Protein AF-A0A517YN64-F1 (afdb_monomer)

Mean predicted aligned error: 4.82 Å

Radius of gyration: 13.27 Å; Cα contacts (8 Å, |Δi|>4): 166; chains: 1; bounding box: 33×25×37 Å

pLDDT: mean 88.66, std 10.97, range [54.91, 97.62]

Sequence (104 aa):
MDRLITLSQFLQSPDDFPWNEAIYLPANKPWSLNSTLAVWSADDYEEGEEPDIARTNCLRYALGVSSGQDIVANAKQQKPVLTLDELLDAFMFFYKHDAFISIK

Nearest PDB structures (foldseek):
  7jkp-assembly1_A  TM=5.724E-01  e=5.247E+00  Homo sapiens
  7jk1-assembly1_A  TM=5.692E-01  e=5.247E+00  Homo sapiens
  5l2x-assembly1_A  TM=5.711E-01  e=8.070E+00  Homo sapiens
  6cvq-assembly2_B  TM=2.767E-01  e=3.017E+00  Homo sapiens
  4ndi-assembly2_B  TM=2.363E-01  e=4.640E+00  Homo sapiens

InterPro domains:
  IPR056133 Domain of unknown function DUF7716 [PF24832] (4-103)

Foldseek 3Di:
DKDWDFLLVCLVCLVVADQQWFKWWAPPDDHDRRTIIITGHPVPDDPPDDPPVCVVVNIDTQGGSNVLVVLSVVQCVQPVDDDSVRSVVQSVCCSVPVDGDRDD

Solvent-accessible surface area (backbone atoms only — not comparable to full-atom values): 6123 Å² total; per-residue (Å²): 125,82,41,83,46,35,41,43,58,42,72,74,48,41,83,82,50,64,54,79,24,31,33,25,32,49,71,88,53,87,82,48,58,80,32,60,25,38,41,38,64,62,86,81,53,65,96,89,61,75,55,69,71,29,61,76,64,52,30,35,85,71,48,44,34,42,56,53,34,4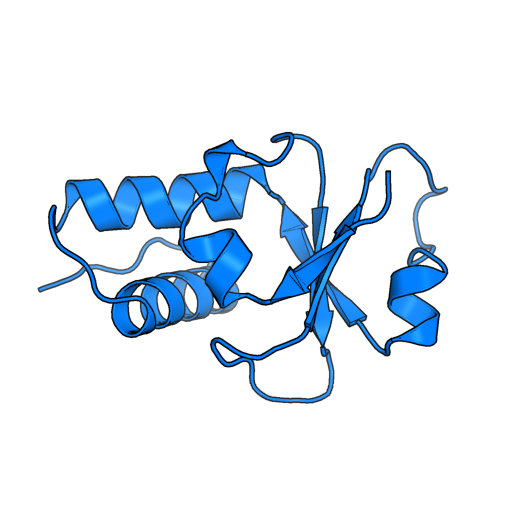9,48,52,52,53,49,41,72,74,39,84,82,70,54,71,65,57,51,48,52,36,47,55,39,23,76,75,64,79,42,84,62,87,81,130

Secondary structure (DSSP, 8-state):
--EEEEHHHHHH-GGGS-TTEEEEEETTS---TT-EEEEEEGGGS-TTPPPHHHHHTTEEEEEEHHHHHHHHHHHHHH-SS--HHHHHHHHHHHHHHSS-----

Structure (mmCIF, N/CA/C/O backbone):
data_AF-A0A517YN64-F1
#
_entry.id   AF-A0A517YN64-F1
#
loop_
_atom_site.group_PDB
_atom_site.id
_atom_site.type_symbol
_atom_site.label_atom_id
_atom_site.label_alt_id
_atom_site.label_comp_id
_atom_site.label_asym_id
_atom_site.label_entity_id
_atom_site.label_seq_id
_atom_site.pdbx_PDB_ins_code
_atom_site.Cartn_x
_atom_site.Cartn_y
_atom_site.Cartn_z
_atom_site.occupancy
_atom_site.B_iso_or_equiv
_atom_site.auth_seq_id
_atom_site.auth_comp_id
_atom_site.auth_asym_id
_atom_site.auth_atom_id
_atom_site.pdbx_PDB_model_num
ATOM 1 N N . MET A 1 1 ? 14.367 7.471 -6.182 1.00 57.72 1 MET A N 1
ATOM 2 C CA . MET A 1 1 ? 15.102 6.481 -5.356 1.00 57.72 1 MET A CA 1
ATOM 3 C C . MET A 1 1 ? 14.182 5.291 -5.206 1.00 57.72 1 MET A C 1
ATOM 5 O O . MET A 1 1 ? 13.118 5.460 -4.630 1.00 57.72 1 MET A O 1
ATOM 9 N N . ASP A 1 2 ? 14.568 4.129 -5.716 1.00 66.81 2 ASP A N 1
ATOM 10 C CA . ASP A 1 2 ? 13.910 2.857 -5.426 1.00 66.81 2 ASP A CA 1
ATOM 11 C C . ASP A 1 2 ? 13.903 2.577 -3.929 1.00 66.81 2 ASP A C 1
ATOM 13 O O . ASP A 1 2 ? 14.931 2.658 -3.253 1.00 66.81 2 ASP A O 1
ATOM 17 N N . ARG A 1 3 ? 12.740 2.175 -3.415 1.00 82.75 3 ARG A N 1
ATOM 18 C CA . ARG A 1 3 ? 12.614 1.662 -2.052 1.00 82.75 3 ARG A CA 1
ATOM 19 C C . ARG A 1 3 ? 11.855 0.347 -2.078 1.00 82.75 3 ARG A C 1
ATOM 21 O O . ARG A 1 3 ? 10.689 0.319 -2.460 1.00 82.75 3 ARG A O 1
ATOM 28 N N . LEU A 1 4 ? 12.517 -0.724 -1.643 1.00 90.00 4 LEU A N 1
ATOM 29 C CA . LEU A 1 4 ? 11.864 -1.984 -1.294 1.00 90.00 4 LEU A CA 1
ATOM 30 C C . LEU A 1 4 ? 11.540 -1.969 0.195 1.00 90.00 4 LEU A C 1
ATOM 32 O O . LEU A 1 4 ? 12.434 -1.908 1.036 1.00 90.00 4 LEU A O 1
ATOM 36 N N . ILE A 1 5 ? 10.253 -2.025 0.498 1.00 93.19 5 ILE A N 1
ATOM 37 C CA . ILE A 1 5 ? 9.699 -2.028 1.850 1.00 93.19 5 ILE A CA 1
ATOM 38 C C . ILE A 1 5 ? 8.636 -3.121 1.956 1.00 93.19 5 ILE A C 1
ATOM 40 O O . ILE A 1 5 ? 8.379 -3.856 1.003 1.00 93.19 5 ILE A O 1
ATOM 44 N N . THR A 1 6 ? 8.011 -3.260 3.117 1.00 95.19 6 THR A N 1
ATOM 45 C CA . THR A 1 6 ? 6.809 -4.084 3.262 1.00 95.19 6 THR A CA 1
ATOM 46 C C . THR A 1 6 ? 5.546 -3.247 3.105 1.00 95.19 6 THR A C 1
ATOM 48 O O . THR A 1 6 ? 5.532 -2.043 3.374 1.00 95.19 6 THR A O 1
ATOM 51 N N . LEU A 1 7 ? 4.445 -3.901 2.735 1.00 95.31 7 LEU A N 1
ATOM 52 C CA . LEU A 1 7 ? 3.129 -3.264 2.718 1.00 95.31 7 LEU A CA 1
ATOM 53 C C . LEU A 1 7 ? 2.755 -2.687 4.095 1.00 95.31 7 LEU A C 1
ATOM 55 O O . LEU A 1 7 ? 2.200 -1.597 4.167 1.00 95.31 7 LEU A O 1
ATOM 59 N N . SER A 1 8 ? 3.124 -3.352 5.194 1.00 96.06 8 SER A N 1
ATOM 60 C CA . SER A 1 8 ? 2.924 -2.815 6.547 1.00 96.06 8 SER A CA 1
ATOM 61 C C . SER A 1 8 ? 3.645 -1.491 6.796 1.00 96.06 8 SER A C 1
ATOM 63 O O . SER A 1 8 ? 3.051 -0.595 7.389 1.00 96.06 8 SER A O 1
ATOM 65 N N . GLN A 1 9 ? 4.890 -1.346 6.330 1.00 95.12 9 GLN A N 1
ATOM 66 C CA . GLN A 1 9 ? 5.652 -0.102 6.468 1.00 95.12 9 GLN A CA 1
ATOM 67 C C . GLN A 1 9 ? 4.982 1.037 5.699 1.00 95.12 9 GLN A C 1
ATOM 69 O O . GLN A 1 9 ? 4.850 2.136 6.232 1.00 95.12 9 GLN A O 1
ATOM 74 N N . PHE A 1 10 ? 4.503 0.757 4.483 1.00 95.69 10 PHE A N 1
ATOM 75 C CA . PHE A 1 10 ? 3.747 1.731 3.700 1.00 95.69 10 PHE A CA 1
ATOM 76 C C . PHE A 1 10 ? 2.447 2.147 4.405 1.00 95.69 10 PHE A C 1
ATOM 78 O O . PHE A 1 10 ? 2.202 3.333 4.593 1.00 95.69 10 PHE A O 1
ATOM 85 N N . LEU A 1 11 ? 1.632 1.185 4.851 1.00 96.19 11 LEU A N 1
ATOM 86 C CA . LEU A 1 11 ? 0.344 1.459 5.5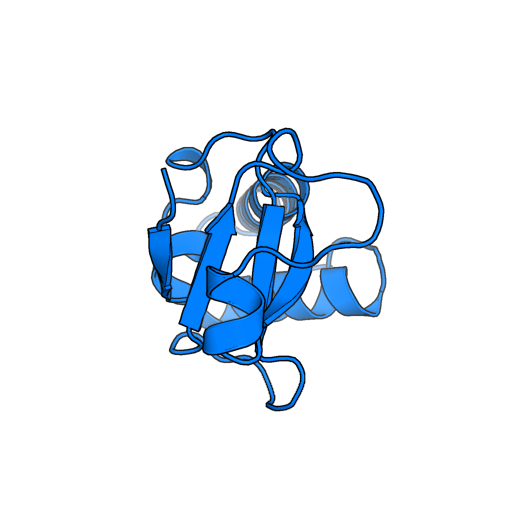04 1.00 96.19 11 LEU A CA 1
ATOM 87 C C . LEU A 1 11 ? 0.486 2.214 6.834 1.00 96.19 11 LEU A C 1
ATOM 89 O O . LEU A 1 11 ? -0.420 2.950 7.227 1.00 96.19 11 LEU A O 1
ATOM 93 N N . GLN A 1 12 ? 1.607 2.036 7.536 1.00 95.31 12 GLN A N 1
ATOM 94 C CA . GLN A 1 12 ? 1.874 2.720 8.797 1.00 95.31 12 GLN A CA 1
ATOM 95 C C . GLN A 1 12 ? 2.132 4.221 8.598 1.00 95.31 12 GLN A C 1
ATOM 97 O O . GLN A 1 12 ? 1.593 5.033 9.357 1.00 95.31 12 GLN A O 1
ATOM 102 N N . SER A 1 13 ? 2.899 4.572 7.563 1.00 93.56 13 SER A N 1
ATOM 103 C CA . SER A 1 13 ? 3.326 5.946 7.279 1.00 93.56 13 SER A CA 1
ATOM 104 C C . SER A 1 13 ? 3.279 6.258 5.774 1.00 93.56 13 SER A C 1
ATOM 106 O O . SER A 1 13 ? 4.321 6.482 5.159 1.00 93.56 13 SER A O 1
ATOM 108 N N . PRO A 1 14 ? 2.092 6.288 5.141 1.00 93.44 14 PRO A N 1
ATOM 109 C CA . PRO A 1 14 ? 1.987 6.494 3.693 1.00 93.44 14 PRO A CA 1
ATOM 110 C C . PRO A 1 14 ? 2.409 7.910 3.266 1.00 93.44 14 PRO A C 1
ATOM 112 O O . PRO A 1 14 ? 2.815 8.116 2.124 1.00 93.44 14 PRO A O 1
ATOM 115 N N . ASP A 1 15 ? 2.360 8.878 4.183 1.00 93.56 15 ASP A N 1
ATOM 116 C CA . ASP A 1 15 ? 2.734 10.278 3.944 1.00 93.56 15 ASP A CA 1
ATOM 117 C C . ASP A 1 15 ? 4.259 10.486 3.832 1.00 93.56 15 ASP A C 1
ATOM 119 O O . ASP A 1 15 ? 4.706 11.532 3.365 1.00 93.56 15 ASP A O 1
ATOM 123 N N . ASP A 1 16 ? 5.070 9.484 4.202 1.00 93.94 16 ASP A N 1
ATOM 124 C CA . ASP A 1 16 ? 6.536 9.515 4.053 1.00 93.94 16 ASP A CA 1
ATOM 125 C C . ASP A 1 16 ? 6.992 9.273 2.597 1.00 93.94 16 ASP A C 1
ATOM 127 O O . ASP A 1 16 ? 8.191 9.335 2.285 1.00 93.94 16 ASP A O 1
ATOM 131 N N . PHE A 1 17 ? 6.046 8.971 1.702 1.00 91.44 17 PHE A N 1
ATOM 132 C CA . PHE A 1 17 ? 6.286 8.649 0.300 1.00 91.44 17 PHE A CA 1
ATOM 133 C C . PHE A 1 17 ? 5.778 9.768 -0.624 1.00 91.44 17 PHE A C 1
ATOM 135 O O . PHE A 1 17 ? 4.712 10.338 -0.378 1.00 91.44 17 PHE A O 1
ATOM 142 N N . PRO A 1 18 ? 6.505 10.099 -1.706 1.00 91.69 18 PRO A N 1
ATOM 143 C CA . PRO A 1 18 ? 6.052 11.089 -2.678 1.00 91.69 18 PRO A CA 1
ATOM 144 C C . PRO A 1 18 ? 4.753 10.661 -3.371 1.00 91.69 18 PRO A C 1
ATOM 146 O O . PRO A 1 18 ? 4.656 9.573 -3.932 1.00 91.69 18 PRO A O 1
ATOM 149 N N . TRP A 1 19 ? 3.755 11.544 -3.368 1.00 91.25 19 TRP A N 1
ATOM 150 C CA . TRP A 1 19 ? 2.414 11.274 -3.905 1.00 91.25 19 TRP A CA 1
ATOM 151 C C . TRP A 1 19 ? 2.391 10.928 -5.406 1.00 91.25 19 TRP A C 1
ATOM 153 O O . TRP A 1 19 ? 1.456 10.273 -5.863 1.00 91.25 19 TRP A O 1
ATOM 163 N N . ASN A 1 20 ? 3.399 11.372 -6.165 1.00 90.06 20 ASN A N 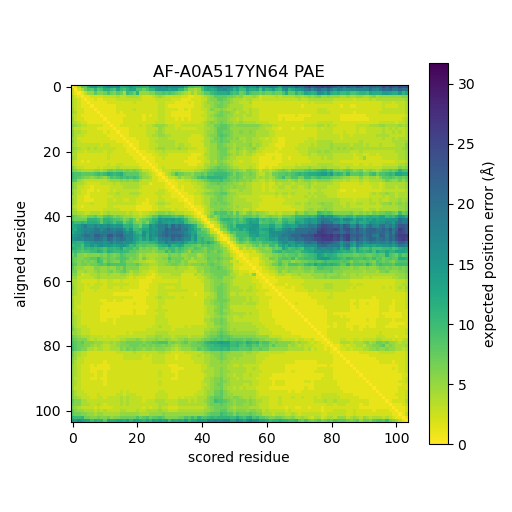1
ATOM 164 C CA . ASN A 1 20 ? 3.544 11.145 -7.606 1.00 90.06 20 ASN A CA 1
ATOM 165 C C . ASN A 1 20 ? 4.270 9.831 -7.953 1.00 90.06 20 ASN A C 1
ATOM 167 O O . ASN A 1 20 ? 4.469 9.534 -9.128 1.00 90.06 20 ASN A O 1
ATOM 171 N N . GLU A 1 21 ? 4.679 9.045 -6.956 1.00 90.88 21 GLU A N 1
ATOM 172 C CA . GLU A 1 21 ? 5.258 7.722 -7.177 1.00 90.88 21 GLU A CA 1
ATOM 173 C C . GLU A 1 21 ? 4.168 6.640 -7.274 1.00 90.88 21 GLU A C 1
ATOM 175 O O . GLU A 1 21 ? 2.992 6.839 -6.950 1.00 90.88 21 GLU A O 1
ATOM 180 N N . ALA A 1 22 ? 4.563 5.461 -7.740 1.00 91.12 22 ALA A N 1
ATOM 181 C CA . ALA A 1 22 ? 3.709 4.298 -7.903 1.00 91.12 22 ALA A CA 1
ATOM 182 C C . ALA A 1 22 ? 4.099 3.171 -6.939 1.00 91.12 22 ALA A C 1
ATOM 184 O O . ALA A 1 22 ? 5.270 2.977 -6.609 1.00 91.12 22 ALA A O 1
ATOM 185 N N . ILE A 1 23 ? 3.090 2.409 -6.522 1.00 92.38 23 ILE A N 1
ATOM 186 C CA . ILE A 1 23 ? 3.199 1.233 -5.665 1.00 92.38 23 ILE A CA 1
ATOM 187 C C . ILE A 1 23 ? 3.175 -0.018 -6.541 1.00 92.38 23 ILE A C 1
ATOM 189 O O . ILE A 1 23 ? 2.228 -0.244 -7.299 1.00 92.38 23 ILE A O 1
ATOM 193 N N . TYR A 1 24 ? 4.177 -0.875 -6.370 1.00 92.19 24 TYR A N 1
ATOM 194 C CA . TYR A 1 24 ? 4.272 -2.172 -7.030 1.00 92.19 24 TYR A CA 1
ATOM 195 C C . TYR A 1 24 ? 4.217 -3.295 -5.998 1.00 92.19 24 TYR A C 1
ATOM 197 O O . TYR A 1 24 ? 4.939 -3.268 -4.999 1.00 92.19 24 TYR A O 1
ATOM 205 N N . LEU A 1 25 ? 3.383 -4.302 -6.252 1.00 93.50 25 LEU A N 1
ATOM 206 C CA . LEU A 1 25 ? 3.154 -5.440 -5.358 1.00 93.50 25 LEU A CA 1
ATOM 207 C C . LEU A 1 25 ? 3.261 -6.777 -6.108 1.00 93.50 25 LEU A C 1
ATOM 209 O O . LEU A 1 25 ? 3.171 -6.805 -7.337 1.00 93.50 25 LEU A O 1
ATOM 213 N N . PRO A 1 26 ? 3.453 -7.912 -5.408 1.00 92.69 26 PRO A N 1
ATOM 214 C CA . PRO A 1 26 ? 3.647 -9.207 -6.051 1.00 92.69 26 PRO A CA 1
ATOM 215 C C . PRO A 1 26 ? 2.416 -9.612 -6.864 1.0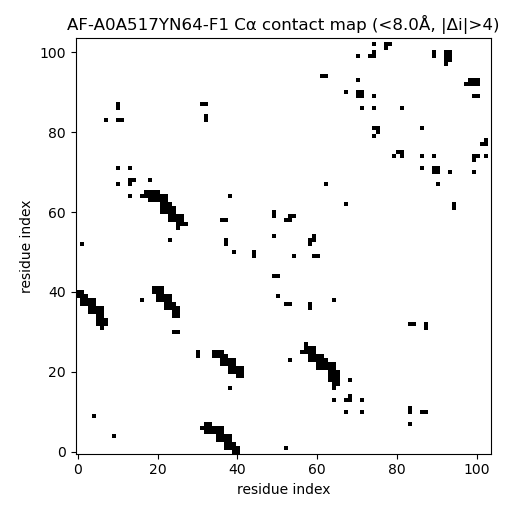0 92.69 26 PRO A C 1
ATOM 217 O O . PRO A 1 26 ? 1.324 -9.726 -6.314 1.00 92.69 26 PRO A O 1
ATOM 220 N N . ALA A 1 27 ? 2.576 -9.894 -8.157 1.00 85.88 27 ALA A N 1
ATOM 221 C CA . ALA A 1 27 ? 1.433 -10.231 -9.016 1.00 85.88 27 ALA A CA 1
ATOM 222 C C . ALA A 1 27 ? 0.883 -11.646 -8.805 1.00 85.88 27 ALA A C 1
ATOM 224 O O . ALA A 1 27 ? -0.274 -11.929 -9.100 1.00 85.88 27 ALA A O 1
ATOM 225 N N . ASN A 1 28 ? 1.724 -12.548 -8.301 1.00 82.06 28 ASN A N 1
ATOM 226 C CA . ASN A 1 28 ? 1.453 -13.986 -8.334 1.00 82.06 28 ASN A CA 1
ATOM 227 C C . ASN A 1 28 ? 1.084 -14.553 -6.955 1.00 82.06 28 ASN A C 1
ATOM 229 O O . ASN A 1 28 ? 1.015 -15.770 -6.788 1.00 82.06 28 ASN A O 1
ATOM 233 N N . LYS A 1 29 ? 0.933 -13.696 -5.937 1.00 84.69 29 LYS A N 1
ATOM 234 C CA . LYS A 1 29 ? 0.683 -14.103 -4.551 1.00 84.69 29 LYS A CA 1
ATOM 235 C C . LYS A 1 29 ? -0.337 -13.170 -3.897 1.00 84.69 29 LYS A C 1
ATOM 237 O O . LYS A 1 29 ? -0.293 -11.974 -4.171 1.00 84.69 29 LYS A O 1
ATOM 242 N N . PRO A 1 30 ? -1.197 -13.684 -2.998 1.00 88.44 30 PRO A N 1
ATOM 243 C CA . PRO A 1 30 ? -2.024 -12.835 -2.151 1.00 88.44 30 PRO A CA 1
ATOM 244 C C . PRO A 1 30 ? -1.158 -11.849 -1.366 1.00 88.44 30 PRO A C 1
ATOM 246 O O . PRO A 1 30 ? -0.075 -12.209 -0.888 1.00 88.44 30 PRO A O 1
ATOM 249 N N . TRP A 1 31 ? -1.634 -10.615 -1.233 1.00 93.44 31 TRP A N 1
ATOM 250 C CA . TRP A 1 31 ? -0.939 -9.601 -0.456 1.00 93.44 31 TRP A CA 1
ATOM 251 C C . TRP A 1 31 ? -1.231 -9.773 1.029 1.00 93.44 31 TRP A C 1
ATOM 253 O O . TRP A 1 31 ? -2.346 -10.081 1.440 1.00 93.44 31 TRP A O 1
ATOM 263 N N . SER A 1 32 ? -0.195 -9.586 1.831 1.00 95.06 32 SER A N 1
ATOM 264 C CA . SER A 1 32 ? -0.261 -9.544 3.285 1.00 95.06 32 SER A CA 1
ATOM 265 C C . SER A 1 32 ? 0.598 -8.388 3.781 1.00 95.06 32 SER A C 1
ATOM 267 O O . SER A 1 32 ? 1.374 -7.808 3.023 1.00 95.06 32 SER A O 1
ATOM 269 N N . LEU A 1 33 ? 0.530 -8.094 5.075 1.00 94.75 33 LEU A N 1
ATOM 270 C CA . LEU A 1 33 ? 1.360 -7.068 5.710 1.00 94.75 33 LEU A CA 1
ATOM 271 C C . LEU A 1 33 ? 2.869 -7.250 5.463 1.00 94.75 33 LEU A C 1
ATOM 273 O O . LEU A 1 33 ? 3.607 -6.269 5.424 1.00 94.75 33 LEU A O 1
ATOM 277 N N . ASN A 1 34 ? 3.320 -8.487 5.239 1.00 94.62 34 ASN A N 1
ATOM 278 C CA . ASN A 1 34 ? 4.722 -8.821 4.972 1.00 94.62 34 ASN A CA 1
ATOM 279 C C . ASN A 1 34 ? 5.067 -8.879 3.477 1.00 94.62 34 ASN A C 1
ATOM 281 O O . ASN A 1 34 ? 6.190 -9.232 3.121 1.00 94.62 34 ASN A O 1
ATOM 285 N N . SER A 1 35 ? 4.114 -8.588 2.590 1.00 93.62 35 SER A N 1
ATOM 286 C CA . SER A 1 35 ? 4.374 -8.560 1.156 1.00 93.62 35 SER A CA 1
ATOM 287 C C . SER A 1 35 ? 5.367 -7.459 0.820 1.00 93.62 35 SER A C 1
ATOM 289 O O . SER A 1 35 ? 5.217 -6.318 1.258 1.00 93.62 35 SER A O 1
ATOM 291 N N . THR A 1 36 ? 6.375 -7.821 0.029 1.00 93.31 36 THR A N 1
ATOM 292 C CA . THR A 1 36 ? 7.338 -6.880 -0.535 1.00 93.31 36 THR A CA 1
ATOM 293 C C . THR A 1 36 ? 6.618 -5.896 -1.442 1.00 93.31 36 THR A C 1
ATOM 295 O O . THR A 1 36 ? 5.881 -6.301 -2.337 1.00 93.31 36 THR A O 1
ATOM 298 N N . LEU A 1 37 ? 6.857 -4.618 -1.202 1.00 92.19 37 LEU A N 1
ATOM 299 C CA . LEU A 1 37 ? 6.322 -3.488 -1.929 1.00 92.19 37 LEU A CA 1
ATOM 300 C C . LEU A 1 37 ? 7.504 -2.679 -2.463 1.00 92.19 37 LEU A C 1
ATOM 302 O O . LEU A 1 37 ? 8.448 -2.407 -1.720 1.00 92.19 37 LEU A O 1
ATOM 306 N N . ALA A 1 38 ? 7.452 -2.291 -3.734 1.00 91.50 38 ALA A N 1
ATOM 307 C CA . ALA A 1 38 ? 8.369 -1.296 -4.280 1.00 91.50 38 ALA A CA 1
ATOM 308 C C . ALA A 1 38 ? 7.632 0.027 -4.488 1.00 91.50 38 ALA A C 1
ATOM 310 O O . ALA A 1 38 ? 6.519 0.034 -5.016 1.00 91.50 38 ALA A O 1
ATOM 311 N N . VAL A 1 39 ? 8.262 1.127 -4.082 1.00 89.12 39 VAL A N 1
ATOM 312 C CA . VAL A 1 39 ? 7.834 2.478 -4.453 1.00 89.12 39 VAL A CA 1
ATOM 313 C C . VAL A 1 39 ? 8.802 3.008 -5.503 1.00 89.12 39 VAL A C 1
ATOM 315 O O . VAL A 1 39 ? 10.021 2.919 -5.319 1.00 89.12 39 VAL A O 1
ATOM 318 N N . TRP A 1 40 ? 8.263 3.487 -6.623 1.00 85.50 40 TRP A N 1
ATOM 319 C CA . TRP A 1 40 ? 9.064 3.921 -7.763 1.00 85.50 40 TRP A CA 1
ATOM 320 C C . TRP A 1 40 ? 8.420 5.089 -8.519 1.00 85.50 40 TRP A C 1
ATOM 322 O O . TRP A 1 40 ? 7.199 5.148 -8.657 1.00 85.50 40 TRP A O 1
ATOM 332 N N . SER A 1 41 ? 9.250 5.992 -9.046 1.00 79.25 41 SER A N 1
ATOM 333 C CA . SER A 1 41 ? 8.823 7.133 -9.863 1.00 79.25 41 SER A CA 1
ATOM 334 C C . SER A 1 41 ? 8.243 6.676 -11.201 1.00 79.25 41 SER A C 1
ATOM 336 O O . SER A 1 41 ? 8.936 6.060 -12.009 1.00 79.25 41 SER A O 1
ATOM 338 N N . ALA A 1 42 ? 6.973 6.991 -11.455 1.00 65.19 42 ALA A N 1
ATOM 339 C CA . ALA A 1 42 ? 6.337 6.688 -12.737 1.00 65.19 42 ALA A CA 1
ATOM 340 C C . ALA A 1 42 ? 6.929 7.506 -13.904 1.00 65.19 42 ALA A C 1
ATOM 342 O O . ALA A 1 42 ? 6.786 7.099 -15.052 1.00 65.19 42 ALA A O 1
ATOM 343 N N . ASP A 1 43 ? 7.625 8.610 -13.609 1.00 65.44 43 ASP A N 1
ATOM 344 C CA . ASP A 1 43 ? 8.202 9.521 -14.607 1.00 65.44 43 ASP A CA 1
ATOM 345 C C . ASP A 1 43 ? 9.523 9.007 -15.218 1.00 65.44 43 ASP A C 1
ATOM 347 O O . ASP A 1 43 ? 9.996 9.553 -16.214 1.00 65.44 43 ASP A O 1
ATOM 351 N N . ASP A 1 44 ? 10.133 7.967 -14.635 1.00 61.69 44 ASP A N 1
ATOM 352 C CA . ASP A 1 44 ? 11.480 7.506 -15.006 1.00 61.69 44 ASP A CA 1
ATOM 353 C C . ASP A 1 44 ? 11.501 6.442 -16.131 1.00 61.69 44 ASP A C 1
ATOM 355 O O . ASP A 1 44 ? 12.587 6.043 -16.553 1.00 61.69 44 ASP A O 1
ATOM 359 N N . TYR A 1 45 ? 10.348 5.977 -16.639 1.00 59.84 45 TYR A N 1
ATOM 360 C CA . TYR A 1 45 ? 10.273 4.944 -17.691 1.00 59.84 45 TYR A CA 1
ATOM 361 C C . TYR A 1 45 ? 9.334 5.307 -18.849 1.00 59.84 45 TYR A C 1
ATOM 363 O O . TYR A 1 45 ? 8.314 5.968 -18.665 1.00 59.84 45 TYR A O 1
ATOM 371 N N . GLU A 1 46 ? 9.675 4.834 -20.055 1.00 57.28 46 GLU A N 1
ATOM 3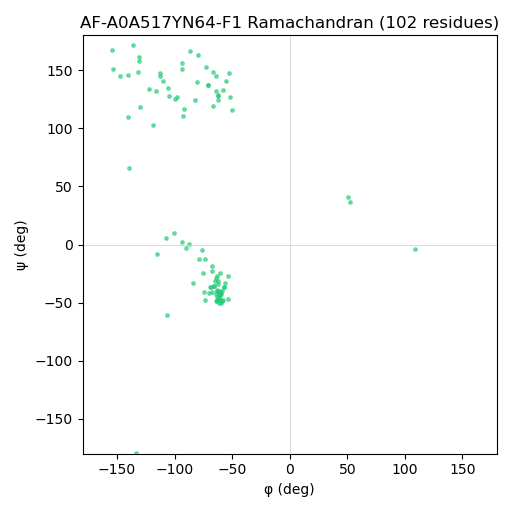72 C CA . GLU A 1 46 ? 8.794 4.913 -21.226 1.00 57.28 46 GLU A CA 1
ATOM 373 C C . GLU A 1 46 ? 7.516 4.081 -21.016 1.00 57.28 46 GLU A C 1
ATOM 375 O O . GLU A 1 46 ? 7.535 3.018 -20.386 1.00 57.28 46 GLU A O 1
ATOM 380 N N . GLU A 1 47 ? 6.394 4.567 -21.560 1.00 54.91 47 GLU A N 1
ATOM 381 C CA . GLU A 1 47 ? 5.089 3.908 -21.466 1.00 54.91 47 GLU A CA 1
ATOM 382 C C . GLU A 1 47 ? 5.175 2.420 -21.861 1.00 54.91 47 GLU A C 1
ATOM 384 O O . GLU A 1 47 ? 5.446 2.074 -23.010 1.00 54.91 47 GLU A O 1
ATOM 389 N N . GLY A 1 48 ? 4.896 1.528 -20.904 1.00 56.50 48 GLY A N 1
ATOM 390 C CA . GLY A 1 48 ? 4.796 0.082 -21.134 1.00 56.50 48 GLY A CA 1
ATOM 391 C C . GLY A 1 48 ? 5.931 -0.767 -20.556 1.00 56.50 48 GLY A C 1
ATOM 392 O O . GLY A 1 48 ? 5.831 -1.996 -20.602 1.00 56.50 48 GLY A O 1
ATOM 393 N N . GLU A 1 49 ? 6.970 -0.167 -19.966 1.00 64.12 49 GLU A N 1
ATOM 394 C CA . GLU A 1 49 ? 8.009 -0.912 -19.248 1.00 64.12 49 GLU A CA 1
ATOM 395 C C . GLU A 1 49 ? 7.812 -0.893 -17.726 1.00 64.12 49 GLU A C 1
ATOM 397 O O . GLU A 1 49 ? 7.722 0.154 -17.091 1.00 64.12 49 GLU A O 1
ATOM 402 N N . GLU A 1 50 ? 7.767 -2.082 -17.116 1.00 67.38 50 GLU A N 1
ATOM 403 C CA . GLU A 1 50 ? 7.901 -2.214 -15.664 1.00 67.38 50 GLU A CA 1
ATOM 404 C C . GLU A 1 50 ? 9.353 -1.920 -15.251 1.00 67.38 50 GLU A C 1
A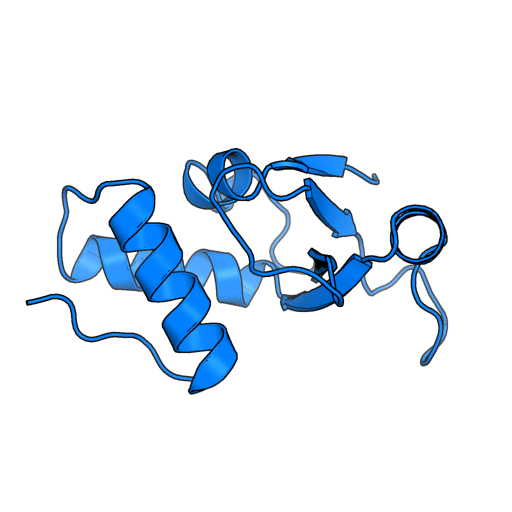TOM 406 O O . GLU A 1 50 ? 10.265 -2.456 -15.892 1.00 67.38 50 GLU A O 1
ATOM 411 N N . PRO A 1 51 ? 9.581 -1.159 -14.162 1.00 71.19 51 PRO A N 1
ATOM 412 C CA . PRO A 1 51 ? 10.921 -0.910 -13.643 1.00 71.19 51 PRO A CA 1
ATOM 413 C C . PRO A 1 51 ? 11.697 -2.209 -13.413 1.00 71.19 51 PRO A C 1
ATOM 415 O O . PRO A 1 51 ? 11.119 -3.220 -12.997 1.00 71.19 51 PRO A O 1
ATOM 418 N N . ASP A 1 52 ? 13.020 -2.186 -13.587 1.00 75.12 52 ASP A N 1
ATOM 419 C CA . ASP A 1 52 ? 13.858 -3.385 -13.414 1.00 75.12 52 ASP A CA 1
ATOM 420 C C . ASP A 1 52 ? 13.701 -4.011 -12.021 1.00 75.12 52 ASP A C 1
ATOM 422 O O . ASP A 1 52 ? 13.725 -5.237 -11.869 1.00 75.12 52 ASP A O 1
ATOM 426 N N . ILE A 1 53 ? 13.460 -3.180 -11.001 1.00 74.62 53 ILE A N 1
ATOM 427 C CA . ILE A 1 53 ? 13.185 -3.633 -9.636 1.00 74.62 53 ILE A CA 1
ATOM 428 C C . ILE A 1 53 ? 11.870 -4.411 -9.535 1.00 74.62 53 ILE A C 1
ATOM 430 O O . ILE A 1 53 ? 11.800 -5.392 -8.794 1.00 74.62 53 ILE A O 1
ATOM 434 N N . ALA A 1 54 ? 10.851 -4.031 -10.307 1.00 75.94 54 ALA A N 1
ATOM 435 C CA . ALA A 1 54 ? 9.577 -4.730 -10.359 1.00 75.94 54 ALA A CA 1
ATOM 436 C C . ALA A 1 54 ? 9.718 -6.054 -11.122 1.00 75.94 54 ALA A C 1
ATOM 438 O O . ALA A 1 54 ? 9.364 -7.101 -10.577 1.00 75.94 54 ALA A O 1
ATOM 439 N N . ARG A 1 55 ? 10.357 -6.042 -12.303 1.00 78.44 55 ARG A N 1
ATOM 440 C CA . ARG A 1 55 ? 10.624 -7.258 -13.096 1.00 78.44 55 ARG A CA 1
ATOM 441 C C . ARG A 1 55 ? 11.439 -8.285 -12.309 1.00 78.44 55 ARG A C 1
ATOM 443 O O . ARG A 1 55 ? 11.056 -9.450 -12.229 1.00 78.44 55 ARG A O 1
ATOM 450 N N . THR A 1 56 ? 12.524 -7.850 -11.667 1.00 80.12 56 THR A N 1
ATOM 451 C CA . THR A 1 56 ? 13.425 -8.729 -10.898 1.00 80.12 56 THR A CA 1
ATOM 452 C C . THR A 1 56 ? 12.736 -9.346 -9.677 1.00 80.12 56 THR A C 1
ATOM 454 O O . THR A 1 56 ? 13.039 -10.478 -9.305 1.00 80.12 56 THR A O 1
ATOM 457 N N . ASN A 1 57 ? 11.784 -8.635 -9.067 1.00 81.12 57 ASN A N 1
ATOM 458 C CA . ASN A 1 57 ? 11.064 -9.091 -7.874 1.00 81.12 57 ASN A CA 1
ATOM 459 C C . ASN A 1 57 ? 9.659 -9.650 -8.176 1.00 81.12 57 ASN A C 1
ATOM 461 O O . ASN A 1 57 ? 8.897 -9.917 -7.243 1.00 81.12 57 ASN A O 1
ATOM 465 N N . CYS A 1 58 ? 9.305 -9.856 -9.452 1.00 86.69 58 CYS A N 1
ATOM 466 C CA . CYS A 1 58 ? 7.970 -10.290 -9.887 1.00 86.69 58 CYS A CA 1
ATOM 467 C C . CYS A 1 58 ? 6.829 -9.412 -9.326 1.00 86.69 58 CYS A C 1
ATOM 469 O O . CYS A 1 58 ? 5.758 -9.917 -8.957 1.00 86.69 58 CYS A O 1
ATOM 471 N N . LEU A 1 59 ? 7.074 -8.106 -9.225 1.00 89.12 59 LEU A N 1
ATOM 472 C CA . LEU A 1 59 ? 6.099 -7.106 -8.805 1.00 89.12 59 LEU A CA 1
ATOM 473 C C . LEU A 1 59 ? 5.415 -6.510 -10.034 1.00 89.12 59 LEU A C 1
ATOM 475 O O . LEU A 1 59 ? 6.012 -6.425 -11.100 1.00 89.12 59 LEU A O 1
ATOM 479 N N . ARG A 1 60 ? 4.174 -6.066 -9.869 1.00 88.75 60 ARG A N 1
ATOM 480 C CA . ARG A 1 60 ? 3.422 -5.319 -10.877 1.00 88.75 60 ARG A CA 1
ATOM 481 C C . ARG A 1 60 ? 2.810 -4.081 -10.267 1.00 88.75 60 ARG A C 1
ATOM 483 O O . ARG A 1 60 ? 2.602 -4.032 -9.053 1.00 88.75 60 ARG A O 1
ATOM 490 N N . TYR A 1 61 ? 2.510 -3.110 -11.123 1.00 89.50 61 TYR A N 1
ATOM 491 C CA . TYR A 1 61 ? 1.777 -1.917 -10.725 1.00 89.50 61 TYR A CA 1
ATOM 492 C C . TYR A 1 61 ? 0.488 -2.314 -9.997 1.00 89.50 61 TYR A C 1
ATOM 494 O O . TYR A 1 61 ? -0.302 -3.116 -10.502 1.00 89.50 61 TYR A O 1
ATOM 502 N N . ALA A 1 62 ? 0.304 -1.762 -8.801 1.00 91.69 62 ALA A N 1
ATOM 503 C CA . ALA A 1 62 ? -0.904 -1.933 -8.014 1.00 91.69 62 ALA A CA 1
ATOM 504 C C . ALA A 1 62 ? -1.739 -0.651 -8.033 1.00 91.69 62 ALA A C 1
ATOM 506 O O . ALA A 1 62 ? -2.877 -0.679 -8.491 1.00 91.69 62 ALA A O 1
ATOM 507 N N . LEU A 1 63 ? -1.173 0.451 -7.533 1.00 93.38 63 LEU A N 1
ATOM 508 C CA . LEU A 1 63 ? -1.840 1.741 -7.334 1.00 93.38 63 LEU A CA 1
ATOM 509 C C . LEU A 1 63 ? -0.812 2.884 -7.369 1.00 93.38 63 LEU A C 1
ATOM 511 O O . LEU A 1 63 ? 0.392 2.651 -7.263 1.00 93.38 63 LEU A O 1
ATOM 515 N N . GLY A 1 64 ? -1.277 4.131 -7.459 1.00 93.62 64 GLY A N 1
ATOM 516 C CA . GLY A 1 64 ? -0.455 5.300 -7.132 1.00 93.62 64 GLY A CA 1
ATOM 517 C C . GLY A 1 64 ? -0.239 5.432 -5.621 1.00 93.62 64 GLY A C 1
ATOM 518 O O . GLY A 1 64 ? -1.088 5.011 -4.829 1.00 93.62 64 GLY A O 1
ATOM 519 N N . VAL A 1 65 ? 0.874 6.048 -5.207 1.00 94.62 65 VAL A N 1
ATOM 520 C CA . VAL A 1 65 ? 1.112 6.388 -3.793 1.00 94.62 65 VAL A CA 1
ATOM 521 C C . VAL A 1 65 ? 0.009 7.298 -3.264 1.00 94.62 65 VAL A C 1
ATOM 523 O O . VAL A 1 65 ? -0.483 7.055 -2.165 1.00 94.62 65 VAL A O 1
ATOM 526 N N . SER A 1 66 ? -0.444 8.266 -4.065 1.00 95.31 66 SER A N 1
ATOM 527 C CA . SER A 1 66 ? -1.591 9.124 -3.745 1.00 95.31 66 SER A CA 1
ATOM 528 C C . SER A 1 66 ? -2.849 8.324 -3.389 1.00 95.31 66 SER A C 1
ATOM 530 O O . SER A 1 66 ? -3.454 8.561 -2.350 1.00 95.31 66 SER A O 1
ATOM 532 N N . SER A 1 67 ? -3.201 7.303 -4.176 1.00 96.56 67 SER A N 1
ATOM 533 C CA . SER A 1 67 ? -4.331 6.421 -3.860 1.00 96.56 67 SER A CA 1
ATOM 534 C C . SER A 1 67 ? -4.107 5.660 -2.551 1.00 96.56 67 SER A C 1
ATOM 536 O O . SER A 1 67 ? -5.020 5.540 -1.740 1.00 96.56 67 SER A O 1
ATOM 538 N N . GLY A 1 68 ? -2.885 5.174 -2.307 1.00 96.31 68 GLY A N 1
ATOM 539 C CA . GLY A 1 68 ? -2.513 4.546 -1.037 1.00 96.31 68 GLY A CA 1
ATOM 540 C C . GLY A 1 68 ? -2.674 5.480 0.171 1.00 96.31 68 GLY A C 1
ATOM 541 O O . GLY A 1 68 ? -3.202 5.063 1.204 1.00 96.31 68 GLY A O 1
ATOM 542 N N . GLN A 1 69 ? -2.272 6.744 0.030 1.00 97.19 69 GLN A N 1
ATOM 543 C CA . GLN A 1 69 ? -2.455 7.795 1.035 1.00 97.19 69 GLN A CA 1
A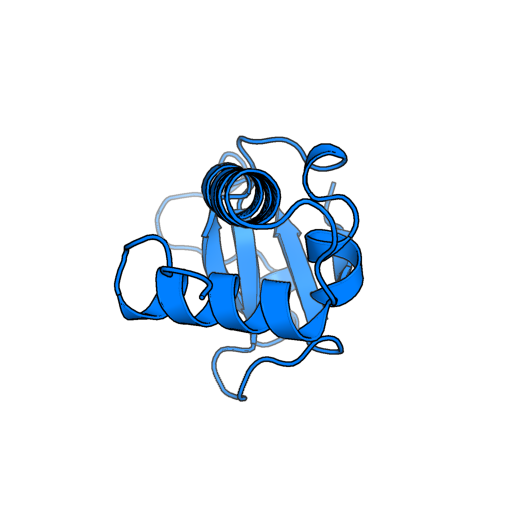TOM 544 C C . GLN A 1 69 ? -3.940 8.066 1.289 1.00 97.19 69 GLN A C 1
ATOM 546 O O . GLN A 1 69 ? -4.377 8.044 2.441 1.00 97.19 69 GLN A O 1
ATOM 551 N N . ASP A 1 70 ? -4.732 8.221 0.226 1.00 97.62 70 ASP A N 1
ATOM 552 C CA . ASP A 1 70 ? -6.172 8.467 0.314 1.00 97.62 70 ASP A CA 1
ATOM 553 C C . ASP A 1 70 ? -6.913 7.323 1.013 1.00 97.62 70 ASP A C 1
ATOM 555 O O . ASP A 1 70 ? -7.794 7.571 1.837 1.00 97.62 70 ASP A O 1
ATOM 559 N N . ILE A 1 71 ? -6.538 6.066 0.749 1.00 97.50 71 ILE A N 1
ATOM 560 C CA . ILE A 1 71 ? -7.109 4.888 1.422 1.00 97.50 71 ILE A CA 1
ATOM 561 C C . ILE A 1 71 ? -6.883 4.971 2.933 1.00 97.50 71 ILE A C 1
ATOM 563 O O . ILE A 1 71 ? -7.825 4.815 3.714 1.00 97.50 71 ILE A O 1
ATOM 567 N N . VAL A 1 72 ? -5.643 5.227 3.360 1.00 96.69 72 VAL A N 1
ATOM 568 C CA . VAL A 1 72 ? -5.299 5.301 4.786 1.00 96.69 72 VAL A CA 1
ATOM 569 C C . VAL A 1 72 ? -5.959 6.514 5.443 1.00 96.69 72 VAL A C 1
ATOM 571 O O . VAL A 1 72 ? -6.481 6.399 6.554 1.00 96.69 72 VAL A O 1
ATOM 574 N N . ALA A 1 73 ? -5.977 7.665 4.767 1.00 96.56 73 ALA A N 1
ATOM 575 C CA . ALA A 1 73 ? -6.637 8.872 5.249 1.00 96.56 73 ALA A CA 1
ATOM 576 C C . ALA A 1 73 ? -8.147 8.655 5.418 1.00 96.56 73 ALA A C 1
ATOM 578 O O . ALA A 1 73 ? -8.703 8.977 6.469 1.00 96.56 73 ALA A O 1
ATOM 579 N N . ASN A 1 74 ? -8.802 8.051 4.425 1.00 97.56 74 ASN A N 1
ATOM 580 C CA . ASN A 1 74 ? -10.221 7.728 4.468 1.00 97.56 74 ASN A CA 1
ATOM 581 C C . ASN A 1 74 ? -10.548 6.751 5.609 1.00 97.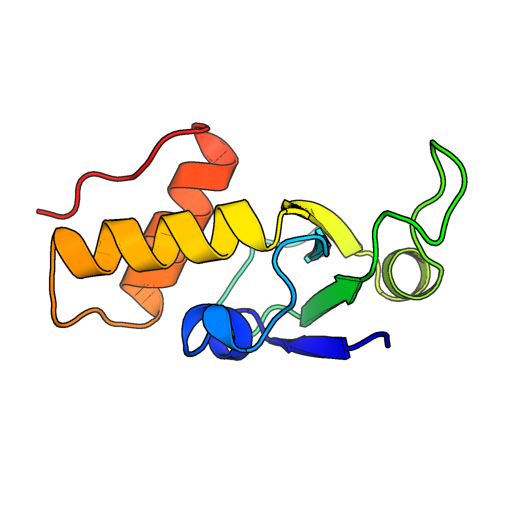56 74 ASN A C 1
ATOM 583 O O . ASN A 1 74 ? -11.473 7.001 6.384 1.00 97.56 74 ASN A O 1
ATOM 587 N N . ALA A 1 75 ? -9.763 5.684 5.767 1.00 96.56 75 ALA A N 1
ATOM 588 C CA . ALA A 1 75 ? -9.947 4.735 6.858 1.00 96.56 75 ALA A CA 1
ATOM 589 C C . ALA A 1 75 ? -9.839 5.439 8.223 1.00 96.56 75 ALA A C 1
ATOM 591 O O . ALA A 1 75 ? -10.733 5.301 9.061 1.00 96.56 75 ALA A O 1
ATOM 592 N N . LYS A 1 76 ? -8.794 6.255 8.431 1.00 94.81 76 LYS A N 1
ATOM 593 C CA . LYS A 1 76 ? -8.573 7.006 9.682 1.00 94.81 76 LYS A CA 1
ATOM 594 C C . LYS A 1 76 ? -9.689 8.015 9.984 1.00 94.81 76 LYS A C 1
ATOM 596 O O . LYS A 1 76 ? -9.980 8.255 11.155 1.00 94.81 76 LYS A O 1
ATOM 601 N N . GLN A 1 77 ? -10.327 8.589 8.960 1.00 95.94 77 GLN A N 1
ATOM 602 C CA . GLN A 1 77 ? -11.496 9.463 9.131 1.00 95.94 77 GLN A CA 1
ATOM 603 C C . GLN A 1 77 ? -12.728 8.699 9.633 1.00 95.94 77 GLN A C 1
ATOM 605 O O . GLN A 1 77 ? -13.484 9.235 10.440 1.00 95.94 77 GLN A O 1
ATOM 610 N N . GLN A 1 78 ? -12.928 7.458 9.179 1.00 95.56 78 GLN A N 1
ATOM 611 C CA . GLN A 1 78 ? -14.028 6.605 9.643 1.00 95.56 78 GLN A CA 1
ATOM 612 C C . GLN A 1 78 ? -13.767 6.055 11.050 1.00 95.56 78 GLN A C 1
ATOM 614 O O . GLN A 1 78 ? -14.669 6.024 11.887 1.00 95.56 78 GLN A O 1
ATOM 619 N N . LYS A 1 79 ? -12.522 5.644 11.322 1.00 93.69 79 LYS A N 1
ATOM 620 C CA . LYS A 1 79 ? -12.102 5.054 12.593 1.00 93.69 79 LYS A CA 1
ATOM 621 C C . LYS A 1 79 ? -10.709 5.574 12.988 1.00 93.69 79 LYS A C 1
ATOM 623 O O . LYS A 1 79 ? -9.719 5.165 12.386 1.00 93.69 79 LYS A O 1
ATOM 628 N N . PRO A 1 80 ? -10.587 6.412 14.036 1.00 88.62 80 PRO A N 1
ATOM 629 C CA . PRO A 1 80 ? -9.304 7.021 14.410 1.00 88.62 80 PRO A CA 1
ATOM 630 C C . PRO A 1 80 ? -8.214 6.028 14.836 1.00 88.62 80 PRO A C 1
ATOM 632 O O . PRO A 1 80 ? -7.027 6.326 14.723 1.00 88.62 80 PRO A O 1
ATOM 635 N N . VAL A 1 81 ? -8.609 4.860 15.353 1.00 91.06 81 VAL A N 1
ATOM 636 C CA . VAL A 1 81 ? -7.695 3.803 15.804 1.00 91.06 81 VAL A CA 1
ATOM 637 C C . VAL A 1 81 ? -7.948 2.552 14.972 1.00 91.06 81 VAL A C 1
ATOM 639 O O . VAL A 1 81 ? -8.929 1.843 15.196 1.00 91.06 81 VAL A O 1
ATOM 642 N N . LEU A 1 82 ? -7.056 2.303 14.0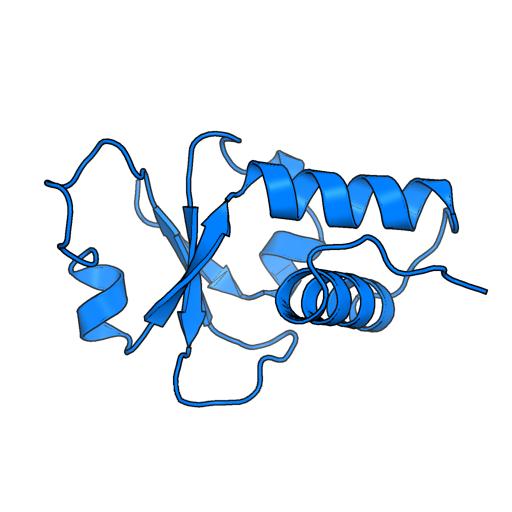18 1.00 93.62 82 LEU A N 1
ATOM 643 C CA . LEU A 1 82 ? -7.085 1.154 13.115 1.00 93.62 82 LEU A CA 1
ATOM 644 C C . LEU A 1 82 ? -5.918 0.219 13.397 1.00 93.62 82 LEU A C 1
ATOM 646 O O . LEU A 1 82 ? -4.814 0.670 13.714 1.00 93.62 82 LEU A O 1
ATOM 650 N N . THR A 1 83 ? -6.148 -1.079 13.242 1.00 95.44 83 THR A N 1
ATOM 651 C CA . THR A 1 83 ? -5.052 -2.048 13.151 1.00 95.44 83 THR A CA 1
ATOM 652 C C . THR A 1 83 ? -4.453 -2.041 11.742 1.00 95.44 83 THR A C 1
ATOM 654 O O . THR A 1 83 ? -5.064 -1.565 10.784 1.00 95.44 83 THR A O 1
ATOM 657 N N . LEU A 1 84 ? -3.246 -2.593 11.593 1.00 95.44 84 LEU A N 1
ATOM 658 C CA . LEU A 1 84 ? -2.656 -2.784 10.265 1.00 95.44 84 LEU A CA 1
ATOM 659 C C . LEU A 1 84 ? -3.494 -3.735 9.400 1.00 95.44 84 LEU A C 1
ATOM 661 O O . LEU A 1 84 ? -3.584 -3.514 8.199 1.00 95.44 84 LEU A O 1
ATOM 665 N N . ASP A 1 85 ? -4.130 -4.748 9.993 1.00 95.75 85 ASP A N 1
ATOM 666 C CA . ASP A 1 85 ? -5.036 -5.647 9.269 1.00 95.75 85 ASP A CA 1
ATOM 667 C C . ASP A 1 85 ? -6.257 -4.896 8.713 1.00 95.75 85 ASP A C 1
ATOM 669 O O . ASP A 1 85 ? -6.617 -5.097 7.560 1.00 95.75 85 ASP A O 1
ATOM 673 N N . GLU A 1 86 ? -6.836 -3.954 9.466 1.00 96.00 86 GLU A N 1
ATOM 674 C CA . GLU A 1 86 ? -7.949 -3.127 8.971 1.00 96.00 86 GLU A CA 1
ATOM 675 C C . GLU A 1 86 ? -7.517 -2.195 7.825 1.00 96.00 86 GLU A C 1
ATOM 677 O O . GLU A 1 86 ? -8.270 -1.971 6.877 1.00 96.00 86 GLU A O 1
ATOM 682 N N . LEU A 1 87 ? -6.287 -1.670 7.879 1.00 96.69 87 LEU A N 1
ATOM 683 C CA . LEU A 1 87 ? -5.712 -0.889 6.779 1.00 96.69 87 LEU A CA 1
ATOM 684 C C . LEU A 1 87 ? -5.417 -1.757 5.551 1.00 96.69 87 LEU A C 1
ATOM 686 O O . LEU A 1 87 ? -5.620 -1.307 4.423 1.00 96.69 87 LEU A O 1
ATOM 690 N N . LEU A 1 88 ? -4.972 -3.000 5.755 1.00 96.69 88 LEU A N 1
ATOM 691 C CA . LEU A 1 88 ? -4.796 -3.969 4.679 1.00 96.69 88 LEU A CA 1
ATOM 692 C C . LEU A 1 88 ? -6.140 -4.295 4.022 1.00 96.69 88 LEU A C 1
ATOM 694 O O . LEU A 1 88 ? -6.224 -4.279 2.798 1.00 96.69 88 LEU A O 1
ATOM 698 N N . ASP A 1 89 ? -7.192 -4.528 4.806 1.00 96.31 89 ASP A N 1
ATOM 699 C CA . ASP A 1 89 ? -8.538 -4.776 4.289 1.00 96.31 89 ASP A CA 1
ATOM 700 C C . ASP A 1 89 ? -9.053 -3.588 3.467 1.00 96.31 89 ASP A C 1
ATOM 702 O O . ASP A 1 89 ? -9.580 -3.781 2.370 1.00 96.31 89 ASP A O 1
ATOM 706 N N . ALA A 1 90 ? -8.841 -2.355 3.940 1.00 96.81 90 ALA A N 1
ATOM 707 C CA . ALA A 1 90 ? -9.188 -1.146 3.195 1.00 96.81 90 ALA A CA 1
ATOM 708 C C . ALA A 1 90 ? -8.419 -1.036 1.868 1.00 96.81 90 ALA A C 1
ATOM 710 O O . ALA A 1 90 ? -9.015 -0.740 0.830 1.00 96.81 90 ALA A O 1
ATOM 711 N N . PHE A 1 91 ? -7.117 -1.330 1.886 1.00 96.88 91 PHE A N 1
ATOM 712 C CA . PHE A 1 91 ? -6.268 -1.331 0.696 1.00 96.88 91 PHE A CA 1
ATOM 713 C C . PHE A 1 91 ? -6.710 -2.384 -0.326 1.00 96.88 91 PHE A C 1
ATOM 715 O O . PHE A 1 91 ? -6.897 -2.080 -1.504 1.00 96.88 91 PHE A O 1
ATOM 722 N N . MET A 1 92 ? -6.937 -3.616 0.131 1.00 95.75 92 MET A N 1
ATOM 723 C CA . MET A 1 92 ? -7.407 -4.723 -0.701 1.00 95.75 92 MET A CA 1
ATOM 724 C C . MET A 1 92 ? -8.794 -4.446 -1.285 1.00 95.75 92 MET A C 1
ATOM 726 O O . MET A 1 92 ? -9.056 -4.779 -2.443 1.00 95.75 92 MET A O 1
ATOM 730 N N . PHE A 1 93 ? -9.683 -3.832 -0.499 1.00 97.00 93 PHE A N 1
ATOM 731 C CA . PHE A 1 93 ? -11.013 -3.449 -0.954 1.00 97.00 93 PHE A CA 1
ATOM 732 C C . PHE A 1 93 ? -10.929 -2.397 -2.060 1.00 97.00 93 PHE A C 1
ATOM 734 O O . PHE A 1 93 ? -11.531 -2.596 -3.114 1.00 97.00 93 PHE A O 1
ATOM 741 N N . PHE A 1 94 ? -10.140 -1.337 -1.868 1.00 97.19 94 PHE A N 1
ATOM 742 C CA . PHE A 1 94 ? -9.959 -0.302 -2.884 1.00 97.19 94 PHE A CA 1
ATOM 743 C C . PHE A 1 94 ? -9.367 -0.872 -4.169 1.00 97.19 94 PHE A C 1
ATOM 745 O O . PHE A 1 94 ? -9.927 -0.664 -5.238 1.00 97.19 94 PHE A O 1
ATOM 752 N N . TYR A 1 95 ? -8.305 -1.675 -4.075 1.00 94.38 95 TYR A N 1
ATOM 753 C CA . TYR A 1 95 ? -7.696 -2.304 -5.247 1.00 94.38 95 TYR A CA 1
ATOM 754 C C . TYR A 1 95 ? -8.691 -3.156 -6.056 1.00 94.38 95 TYR A C 1
ATOM 756 O O . TYR A 1 95 ? -8.638 -3.199 -7.282 1.00 94.38 95 TYR A O 1
ATOM 764 N N . LYS A 1 96 ? -9.619 -3.838 -5.376 1.00 94.81 96 LYS A N 1
ATOM 765 C CA . LYS A 1 96 ? -10.602 -4.718 -6.020 1.00 94.81 96 LYS A CA 1
ATOM 766 C C . LYS A 1 96 ? -11.838 -3.984 -6.545 1.00 94.81 96 LYS A C 1
ATOM 768 O O . LYS A 1 96 ? -12.452 -4.449 -7.505 1.00 94.81 96 LYS A O 1
ATOM 773 N N . HIS A 1 97 ? -12.254 -2.919 -5.871 1.00 96.31 97 HIS A N 1
ATOM 774 C CA . HIS A 1 97 ? -13.549 -2.274 -6.090 1.00 96.31 97 HIS A CA 1
ATOM 775 C C . HIS A 1 97 ? -13.451 -0.850 -6.634 1.00 96.31 97 HIS A C 1
ATOM 777 O O . HIS A 1 97 ? -14.490 -0.293 -6.976 1.00 96.31 97 HIS A O 1
ATOM 783 N N . ASP A 1 98 ? -12.245 -0.284 -6.705 1.00 95.06 98 ASP A N 1
ATOM 784 C CA . ASP A 1 98 ? -11.989 1.118 -7.049 1.00 95.06 98 ASP A CA 1
ATOM 785 C C . ASP A 1 98 ? -12.845 2.082 -6.201 1.00 95.06 98 ASP A C 1
ATOM 787 O O . ASP A 1 98 ? -13.471 3.026 -6.680 1.00 95.06 98 ASP A O 1
ATOM 791 N N . ALA A 1 99 ? -12.967 1.759 -4.909 1.00 96.38 99 ALA A N 1
ATOM 792 C CA . ALA A 1 99 ? -13.825 2.457 -3.961 1.00 96.38 99 ALA A CA 1
ATOM 793 C C . ALA A 1 99 ? -13.305 2.314 -2.529 1.00 96.38 99 ALA A C 1
ATOM 795 O O . ALA A 1 99 ? -12.721 1.295 -2.163 1.00 96.38 99 ALA A O 1
ATOM 796 N N . PHE A 1 100 ? -13.570 3.307 -1.681 1.00 97.06 100 PHE A N 1
ATOM 797 C CA . PHE A 1 100 ? -13.249 3.214 -0.258 1.00 97.06 100 PHE A CA 1
ATOM 798 C C . PHE A 1 100 ? -14.178 2.228 0.460 1.00 97.06 100 PHE A C 1
ATOM 800 O O . PHE A 1 100 ? -15.394 2.228 0.248 1.00 97.06 100 PHE A O 1
ATOM 807 N N . ILE A 1 101 ? -13.608 1.398 1.336 1.00 95.88 101 ILE A N 1
ATOM 808 C CA . ILE A 1 101 ? -14.389 0.506 2.197 1.00 95.88 101 ILE A CA 1
ATOM 809 C C . ILE A 1 101 ? -15.199 1.322 3.211 1.00 95.88 101 ILE A C 1
ATOM 811 O O . ILE A 1 101 ? -14.753 2.370 3.671 1.00 95.88 101 ILE A O 1
ATOM 815 N N . SER A 1 102 ? -16.369 0.823 3.609 1.00 95.00 102 SER A N 1
ATOM 816 C CA . SER A 1 102 ? -17.075 1.325 4.790 1.00 95.00 102 SER A CA 1
ATOM 817 C C . SER A 1 102 ? -16.679 0.491 6.009 1.00 95.00 102 SER A C 1
ATOM 819 O O . SER A 1 102 ? -17.033 -0.687 6.098 1.00 95.00 102 SER A O 1
ATOM 821 N N . ILE A 1 103 ? -15.934 1.100 6.928 1.00 90.19 103 ILE A N 1
ATOM 822 C CA . ILE A 1 103 ? -15.534 0.499 8.202 1.00 90.19 103 ILE A CA 1
ATOM 823 C C . ILE A 1 103 ? -16.702 0.680 9.174 1.00 90.19 103 ILE A C 1
ATOM 825 O O . ILE A 1 103 ? -17.198 1.793 9.348 1.00 90.19 103 ILE A O 1
ATOM 829 N N . LYS A 1 104 ? -17.185 -0.424 9.747 1.00 77.44 104 LYS A N 1
ATOM 830 C CA . LYS A 1 104 ? -18.304 -0.429 10.700 1.00 77.44 104 LYS A CA 1
ATOM 831 C C . LYS A 1 104 ? -17.834 -0.295 12.140 1.00 77.44 104 LYS A C 1
ATOM 833 O O . LYS A 1 104 ? -16.745 -0.822 12.451 1.00 77.44 104 LYS A O 1
#

Organism: NCBI:txid2528021